Protein AF-A0A0S8GYH1-F1 (afdb_monomer_lite)

Radius of gyration: 11.45 Å; chains: 1; bounding box: 30×26×24 Å

pLDDT: mean 82.27, std 15.07, range [41.91, 94.19]

Secondary structure (DSSP, 8-state):
--EETTTT-EE--HHHHHHHHHHHHHHHHHSSPPPHHHHHHHH---HHHHHHH-TTHIIIIIHHHTTPPPPS---

Structure (mmCIF, N/CA/C/O backbone):
data_AF-A0A0S8GYH1-F1
#
_entry.id   AF-A0A0S8GYH1-F1
#
loop_
_atom_site.group_PDB
_atom_site.id
_atom_site.type_symbol
_atom_site.label_atom_id
_atom_site.label_alt_id
_a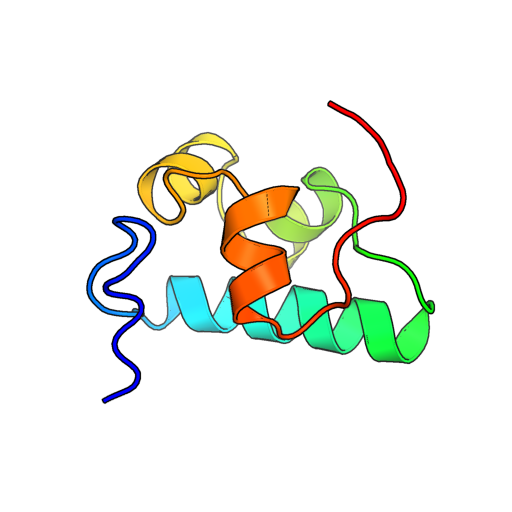tom_site.label_comp_id
_atom_site.label_asym_id
_atom_site.label_entity_id
_atom_site.label_seq_id
_atom_site.pdbx_PDB_ins_code
_atom_site.Cartn_x
_atom_site.Cartn_y
_atom_site.Cartn_z
_atom_site.occupancy
_atom_site.B_iso_or_equiv
_atom_site.auth_seq_id
_atom_site.auth_comp_id
_atom_site.auth_asym_id
_atom_site.auth_atom_id
_atom_site.pdbx_PDB_model_num
ATOM 1 N N . GLN A 1 1 ? -19.483 -9.231 -7.107 1.00 41.91 1 GLN A N 1
ATOM 2 C CA . GLN A 1 1 ? -18.750 -8.427 -6.10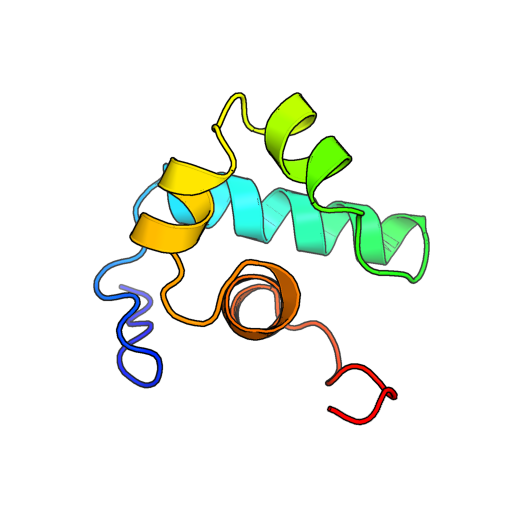5 1.00 41.91 1 GLN A CA 1
ATOM 3 C C . GLN A 1 1 ? -17.469 -9.176 -5.749 1.00 41.91 1 GLN A C 1
ATOM 5 O O . GLN A 1 1 ? -17.536 -10.385 -5.564 1.00 41.91 1 GLN A O 1
ATOM 10 N N . LEU A 1 2 ? -16.303 -8.517 -5.767 1.00 48.66 2 LEU A N 1
ATOM 11 C CA . LEU A 1 2 ? -15.016 -9.144 -5.432 1.00 48.66 2 LEU A CA 1
ATOM 12 C C . LEU A 1 2 ? -14.905 -9.227 -3.899 1.00 48.66 2 LEU A C 1
ATOM 14 O O . LEU A 1 2 ? -14.641 -8.222 -3.245 1.00 48.66 2 LEU A O 1
ATOM 18 N N . PHE A 1 3 ? -15.161 -10.398 -3.317 1.00 48.69 3 PHE A N 1
ATOM 19 C CA . PHE A 1 3 ? -15.114 -10.587 -1.865 1.00 48.69 3 PHE A CA 1
ATOM 20 C C . PHE A 1 3 ? -13.696 -10.959 -1.413 1.00 48.69 3 PHE A C 1
ATOM 22 O O . PHE A 1 3 ? -13.249 -12.089 -1.609 1.00 48.69 3 PHE A O 1
ATOM 29 N N . ALA A 1 4 ? -12.994 -10.027 -0.763 1.00 55.34 4 ALA A N 1
ATOM 30 C CA . ALA A 1 4 ? -11.730 -10.289 -0.071 1.00 55.34 4 ALA A CA 1
ATOM 31 C C . ALA A 1 4 ? -12.009 -10.883 1.324 1.00 55.34 4 ALA A C 1
ATOM 33 O O . ALA A 1 4 ? -11.707 -10.289 2.357 1.00 55.34 4 ALA A O 1
ATOM 34 N N . HIS A 1 5 ? -12.649 -12.054 1.360 1.00 54.38 5 HIS A N 1
ATOM 35 C CA . HIS A 1 5 ? -13.159 -12.646 2.603 1.00 54.38 5 HIS A CA 1
ATOM 36 C C . HIS A 1 5 ? -12.078 -13.355 3.442 1.00 54.38 5 HIS A C 1
ATOM 38 O O . HIS A 1 5 ? -12.277 -13.594 4.626 1.00 54.38 5 HIS A O 1
ATOM 44 N N . GLN A 1 6 ? -10.922 -13.681 2.854 1.00 57.69 6 GLN A N 1
ATOM 45 C CA . GLN A 1 6 ? -9.901 -14.502 3.520 1.00 57.69 6 GLN A CA 1
ATOM 46 C C . GLN A 1 6 ? -8.945 -13.717 4.434 1.00 57.69 6 GLN A C 1
ATOM 48 O O . GLN A 1 6 ? -8.295 -14.325 5.277 1.00 57.69 6 GLN A O 1
ATOM 53 N N . ASP A 1 7 ? -8.877 -12.388 4.306 1.00 61.72 7 ASP A N 1
ATOM 54 C CA . ASP A 1 7 ? -7.877 -11.556 5.000 1.00 61.72 7 ASP A CA 1
ATOM 55 C C . ASP A 1 7 ? -8.493 -10.549 5.998 1.00 61.72 7 ASP A C 1
ATOM 57 O O . ASP A 1 7 ? -7.795 -9.683 6.523 1.00 61.72 7 ASP A O 1
ATOM 61 N N . GLY A 1 8 ? -9.805 -10.635 6.252 1.00 64.50 8 GLY A N 1
ATOM 62 C CA . GLY A 1 8 ? -10.535 -9.698 7.120 1.00 64.50 8 GLY A CA 1
ATOM 63 C C . GLY A 1 8 ? -10.849 -8.337 6.481 1.00 64.50 8 GLY A C 1
ATOM 64 O O . GLY A 1 8 ? -11.412 -7.472 7.139 1.00 64.50 8 GLY A O 1
ATOM 65 N N . THR A 1 9 ? -10.514 -8.146 5.201 1.00 67.12 9 THR A N 1
ATOM 66 C CA . THR A 1 9 ? -10.701 -6.895 4.440 1.00 67.12 9 THR A CA 1
ATOM 67 C C . THR A 1 9 ? -12.170 -6.601 4.081 1.00 67.12 9 THR A C 1
ATOM 69 O O . THR A 1 9 ? -12.495 -5.485 3.699 1.00 67.12 9 THR A O 1
ATOM 72 N N . GLY A 1 10 ? -13.091 -7.556 4.248 1.00 73.88 10 GLY A N 1
ATOM 73 C CA . GLY A 1 10 ? -14.522 -7.322 4.023 1.00 73.88 10 GLY A CA 1
ATOM 74 C C . GLY A 1 10 ? -14.849 -6.948 2.570 1.00 73.88 10 GLY A C 1
ATOM 75 O O . GLY A 1 10 ? -14.306 -7.537 1.629 1.00 73.88 10 GLY A O 1
ATOM 76 N N . GLU A 1 11 ? -15.771 -5.999 2.377 1.00 80.12 11 GLU A N 1
ATOM 77 C CA . GLU A 1 11 ? -16.117 -5.480 1.049 1.00 80.12 11 GLU A CA 1
ATOM 78 C C . GLU A 1 11 ? -15.099 -4.442 0.554 1.00 80.12 11 GLU A C 1
ATOM 80 O O . GLU A 1 11 ? -14.810 -3.439 1.210 1.00 80.12 11 GLU A O 1
ATOM 85 N N . LEU A 1 12 ? -14.599 -4.653 -0.665 1.00 83.94 12 LEU A N 1
ATOM 86 C CA . LEU A 1 12 ? -13.727 -3.713 -1.365 1.00 83.94 12 LEU A CA 1
ATOM 87 C C . LEU A 1 12 ? -14.508 -2.456 -1.769 1.00 83.94 12 LEU A C 1
ATOM 89 O O . LEU A 1 12 ? -15.234 -2.444 -2.761 1.00 83.94 12 LEU A O 1
ATOM 93 N N . THR A 1 13 ? -14.317 -1.379 -1.012 1.00 89.62 13 THR A N 1
ATOM 94 C CA . THR A 1 13 ? -14.830 -0.044 -1.361 1.00 89.62 13 THR A CA 1
ATOM 95 C C . THR A 1 13 ? -13.981 0.633 -2.446 1.00 89.62 13 THR A C 1
ATOM 97 O O . THR A 1 13 ? -12.855 0.217 -2.723 1.00 89.62 13 THR A O 1
ATOM 100 N N . GLU A 1 14 ? -14.455 1.753 -3.002 1.00 89.81 14 GLU A N 1
ATOM 101 C CA . GLU A 1 14 ? -13.688 2.555 -3.974 1.00 89.81 14 GLU A CA 1
ATOM 102 C C . GLU A 1 14 ? -12.300 2.976 -3.467 1.00 89.81 14 GLU A C 1
ATOM 104 O O . GLU A 1 14 ? -11.340 3.018 -4.239 1.00 89.81 14 GLU A O 1
ATOM 109 N N . LYS A 1 15 ? -12.158 3.220 -2.157 1.00 90.81 15 LYS A N 1
ATOM 110 C CA . LYS A 1 15 ? -10.857 3.528 -1.543 1.00 90.81 15 LYS A CA 1
ATOM 111 C C . LYS A 1 15 ? -9.903 2.332 -1.591 1.00 90.81 15 LYS A C 1
ATOM 113 O O . LYS A 1 15 ? -8.725 2.512 -1.897 1.00 90.81 15 LYS A O 1
ATOM 118 N N . HIS A 1 16 ? -10.404 1.117 -1.354 1.00 90.75 16 HIS A N 1
ATOM 119 C CA . HIS A 1 16 ? -9.602 -0.101 -1.496 1.00 90.75 16 HIS A CA 1
ATOM 120 C C . HIS A 1 16 ? -9.141 -0.263 -2.941 1.00 90.75 16 HIS A C 1
ATOM 122 O O . HIS A 1 16 ? -7.959 -0.483 -3.199 1.00 90.75 16 HIS A O 1
ATOM 128 N N . LEU A 1 17 ? -10.065 -0.089 -3.890 1.00 91.06 17 LEU A N 1
ATOM 129 C CA . LEU A 1 17 ? -9.764 -0.210 -5.311 1.00 91.06 17 LEU A CA 1
ATOM 130 C C . LEU A 1 17 ? -8.760 0.849 -5.777 1.00 91.06 17 LEU A C 1
ATOM 132 O O . LEU A 1 17 ? -7.886 0.530 -6.575 1.00 91.06 17 LEU A O 1
ATOM 136 N N . ALA A 1 18 ? -8.825 2.082 -5.269 1.00 92.50 18 ALA A N 1
ATOM 137 C CA . ALA A 1 18 ? -7.835 3.117 -5.565 1.00 92.50 18 ALA A CA 1
ATOM 138 C C . ALA A 1 18 ? -6.414 2.699 -5.144 1.00 92.50 18 ALA A C 1
ATOM 140 O O . ALA A 1 18 ? -5.485 2.797 -5.946 1.00 92.50 18 ALA A O 1
ATOM 141 N N . VAL A 1 19 ? -6.257 2.166 -3.927 1.00 92.81 19 VAL A N 1
ATOM 142 C CA . VAL A 1 19 ? -4.969 1.655 -3.423 1.00 92.81 19 VAL A CA 1
ATOM 143 C C . VAL A 1 19 ? -4.473 0.480 -4.268 1.00 92.81 19 VAL A C 1
ATOM 145 O O . VAL A 1 19 ? -3.333 0.483 -4.725 1.00 92.81 19 VAL A O 1
ATOM 148 N N . VAL A 1 20 ? -5.336 -0.503 -4.519 1.00 92.12 20 VAL A N 1
ATOM 149 C CA . VAL A 1 20 ? -5.015 -1.716 -5.287 1.00 92.12 20 VAL A CA 1
ATOM 150 C C . VAL A 1 20 ? -4.608 -1.380 -6.725 1.00 92.12 20 VAL A C 1
ATOM 152 O O . VAL A 1 20 ? -3.587 -1.871 -7.208 1.00 92.12 20 VAL A O 1
ATOM 155 N N . ARG A 1 21 ? -5.368 -0.505 -7.399 1.00 92.81 21 ARG A N 1
ATOM 156 C CA . ARG A 1 21 ? -5.062 -0.031 -8.758 1.00 92.81 21 ARG A CA 1
ATOM 157 C C . ARG A 1 21 ? -3.718 0.683 -8.802 1.00 92.81 21 ARG A C 1
ATOM 159 O O . ARG A 1 21 ? -2.927 0.404 -9.695 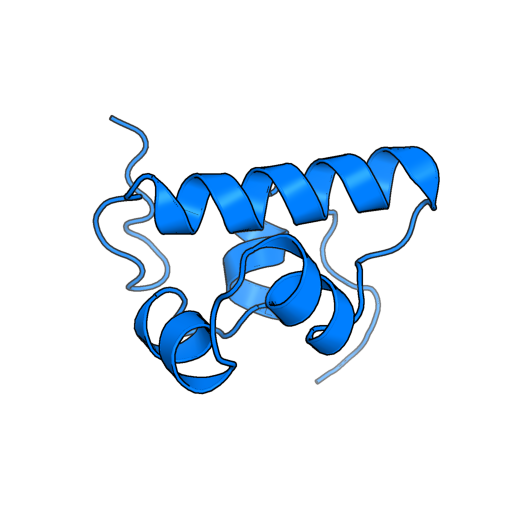1.00 92.81 21 ARG A O 1
ATOM 166 N N . TYR A 1 22 ? -3.442 1.550 -7.827 1.00 94.19 22 TYR A N 1
ATOM 167 C CA . TYR A 1 22 ? -2.164 2.248 -7.761 1.00 94.19 22 TYR A CA 1
ATOM 168 C C . TYR A 1 22 ? -0.985 1.290 -7.573 1.00 94.19 22 TYR A C 1
ATOM 170 O O . TYR A 1 22 ? -0.001 1.391 -8.299 1.00 94.19 22 TYR A O 1
ATOM 178 N N . ILE A 1 23 ? -1.091 0.336 -6.642 1.00 92.50 23 ILE A N 1
ATOM 179 C CA . ILE A 1 23 ? -0.042 -0.665 -6.406 1.00 92.50 23 ILE A CA 1
ATOM 180 C C . ILE A 1 23 ? 0.237 -1.462 -7.681 1.00 92.50 23 ILE A C 1
ATOM 182 O O . ILE A 1 23 ? 1.396 -1.624 -8.059 1.00 92.50 23 ILE A O 1
ATOM 186 N N . ARG A 1 24 ? -0.819 -1.923 -8.359 1.00 91.44 24 ARG A N 1
ATOM 187 C CA . ARG A 1 24 ? -0.695 -2.683 -9.605 1.00 91.44 24 ARG A CA 1
ATOM 188 C C . ARG A 1 24 ? -0.048 -1.857 -10.714 1.00 91.44 24 ARG A C 1
ATOM 190 O O . ARG A 1 24 ? 0.861 -2.350 -11.368 1.00 91.44 24 ARG A O 1
ATOM 197 N N . GLN A 1 25 ? -0.488 -0.615 -10.905 1.00 93.56 25 GLN A N 1
ATOM 198 C CA . GLN A 1 25 ? 0.069 0.277 -11.922 1.00 93.56 25 GLN A CA 1
ATOM 199 C C . GLN A 1 25 ? 1.550 0.567 -11.659 1.00 93.56 25 GLN A C 1
ATOM 201 O O . GLN A 1 25 ? 2.376 0.437 -12.555 1.00 93.56 25 GLN A O 1
ATOM 206 N N . TYR A 1 26 ? 1.896 0.883 -10.410 1.00 94.06 26 TYR A N 1
ATOM 207 C CA . TYR A 1 26 ? 3.276 1.142 -10.021 1.00 94.06 26 TYR A CA 1
ATOM 208 C C . TYR A 1 26 ? 4.170 -0.078 -10.261 1.00 94.06 26 TYR A C 1
ATOM 210 O O . TYR A 1 26 ? 5.284 0.072 -10.757 1.00 94.06 26 TYR A O 1
ATOM 218 N N . TRP A 1 27 ? 3.680 -1.281 -9.948 1.00 91.19 27 TRP A N 1
ATOM 219 C CA . TRP A 1 27 ? 4.412 -2.518 -10.210 1.00 91.19 27 TRP A CA 1
ATOM 220 C C . TRP A 1 27 ? 4.625 -2.756 -11.708 1.00 91.19 27 TRP A C 1
ATOM 222 O O . TRP A 1 27 ? 5.742 -3.052 -12.105 1.00 91.19 27 TRP A O 1
ATOM 232 N N . LEU A 1 28 ? 3.607 -2.547 -12.551 1.00 90.31 28 LEU A N 1
ATOM 233 C CA . LEU A 1 28 ? 3.748 -2.688 -14.009 1.00 90.31 28 LEU A CA 1
ATOM 234 C C . LEU A 1 28 ? 4.784 -1.724 -14.610 1.00 90.31 28 LEU A C 1
ATOM 236 O O . LEU A 1 28 ? 5.389 -2.037 -15.630 1.00 90.31 28 LEU A O 1
ATOM 240 N N . GLU A 1 29 ? 4.982 -0.561 -13.992 1.00 93.31 29 GLU A N 1
ATOM 241 C CA . GLU A 1 29 ? 5.932 0.458 -14.454 1.00 93.31 29 GLU A CA 1
ATOM 242 C C . GLU A 1 29 ? 7.348 0.288 -13.886 1.00 93.31 29 GLU A C 1
ATOM 244 O O . GLU A 1 29 ? 8.316 0.670 -14.538 1.00 93.31 29 GLU A O 1
ATOM 249 N N . ASN A 1 30 ? 7.480 -0.233 -12.662 1.00 91.00 30 ASN A N 1
ATOM 250 C CA . ASN A 1 30 ? 8.742 -0.221 -11.907 1.00 91.00 30 ASN A CA 1
ATOM 251 C C . ASN A 1 30 ? 9.256 -1.627 -11.550 1.00 91.00 30 ASN A C 1
ATOM 253 O O . ASN A 1 30 ? 10.314 -1.733 -10.937 1.00 91.00 30 ASN A O 1
ATOM 257 N N . ASP A 1 31 ? 8.490 -2.680 -11.851 1.00 87.69 31 ASP A N 1
ATOM 258 C CA . ASP A 1 31 ? 8.734 -4.085 -11.477 1.00 87.69 31 ASP A CA 1
ATOM 259 C C . ASP A 1 31 ? 8.942 -4.309 -9.962 1.00 87.69 31 ASP A C 1
ATOM 261 O O . ASP A 1 31 ? 9.524 -5.286 -9.497 1.00 87.69 31 ASP A O 1
ATOM 265 N N . MET A 1 32 ? 8.451 -3.370 -9.147 1.00 89.00 32 MET A N 1
ATOM 266 C CA . MET A 1 32 ? 8.576 -3.386 -7.691 1.00 89.00 32 MET A CA 1
ATOM 267 C C . MET A 1 32 ? 7.343 -2.768 -7.028 1.00 89.00 32 MET A C 1
ATOM 269 O O . MET A 1 32 ? 6.681 -1.907 -7.603 1.00 89.00 32 MET A O 1
ATOM 273 N N . ALA A 1 33 ? 7.026 -3.179 -5.799 1.00 88.00 33 ALA A N 1
ATOM 274 C CA . ALA A 1 33 ? 5.918 -2.587 -5.049 1.00 88.00 33 ALA A CA 1
ATOM 275 C C . ALA A 1 33 ? 6.238 -1.139 -4.611 1.00 88.00 33 ALA A C 1
ATOM 277 O O . ALA A 1 33 ? 7.384 -0.838 -4.257 1.00 88.00 33 ALA A O 1
ATOM 278 N N . PRO A 1 34 ? 5.250 -0.224 -4.581 1.00 91.44 34 PRO A N 1
ATOM 279 C CA . PRO A 1 34 ? 5.474 1.130 -4.093 1.00 91.44 34 PRO A CA 1
ATOM 280 C C . PRO A 1 34 ? 5.703 1.151 -2.580 1.00 91.44 34 PRO A C 1
ATOM 282 O O . PRO A 1 34 ? 5.098 0.401 -1.814 1.00 91.44 34 PRO A O 1
ATOM 285 N N . MET A 1 35 ? 6.509 2.110 -2.124 1.00 91.62 35 MET A N 1
ATOM 286 C CA . MET A 1 35 ? 6.587 2.443 -0.702 1.00 91.62 35 MET A CA 1
ATOM 287 C C . MET A 1 35 ? 5.233 2.940 -0.188 1.00 91.62 35 MET A C 1
ATOM 289 O O . MET A 1 35 ? 4.545 3.705 -0.866 1.00 91.62 35 MET A O 1
ATOM 293 N N . VAL A 1 36 ? 4.910 2.628 1.068 1.00 90.38 36 VAL A N 1
ATOM 294 C CA . VAL A 1 36 ? 3.649 3.050 1.701 1.00 90.38 36 VAL A CA 1
ATOM 295 C C . VAL A 1 36 ? 3.442 4.567 1.642 1.00 90.38 36 VAL A C 1
ATOM 297 O O . VAL A 1 36 ? 2.335 5.033 1.396 1.00 90.38 36 VAL A O 1
ATOM 300 N N . ARG A 1 37 ? 4.518 5.354 1.763 1.00 91.75 37 ARG A N 1
ATOM 301 C CA . ARG A 1 37 ? 4.465 6.816 1.606 1.00 91.75 37 ARG A CA 1
ATOM 302 C C . ARG A 1 37 ? 3.920 7.248 0.240 1.00 91.75 37 ARG A C 1
ATOM 304 O O . ARG A 1 37 ? 3.125 8.182 0.194 1.00 91.75 37 ARG A O 1
ATOM 311 N N . LYS A 1 38 ? 4.322 6.578 -0.847 1.00 93.25 38 LYS A N 1
ATOM 312 C CA . LYS A 1 38 ? 3.829 6.873 -2.201 1.00 93.25 38 LYS A CA 1
ATOM 313 C C . LYS A 1 38 ? 2.350 6.512 -2.343 1.00 93.25 38 LYS A C 1
ATOM 315 O O . LYS A 1 38 ? 1.603 7.278 -2.938 1.00 93.25 38 LYS A O 1
ATOM 320 N N . ILE A 1 39 ? 1.922 5.404 -1.730 1.00 92.75 39 ILE A N 1
ATOM 321 C CA . ILE A 1 39 ? 0.504 5.017 -1.679 1.00 92.75 39 ILE A CA 1
ATOM 322 C C . ILE A 1 39 ? -0.306 6.130 -1.011 1.00 92.75 39 ILE A C 1
ATOM 324 O O . ILE A 1 39 ? -1.223 6.656 -1.630 1.00 92.75 39 ILE A O 1
ATOM 328 N N . CYS A 1 40 ? 0.084 6.557 0.195 1.00 93.69 40 CYS A N 1
ATOM 329 C CA . CYS A 1 40 ? -0.599 7.636 0.912 1.00 93.69 40 CYS A CA 1
ATOM 330 C C . CYS A 1 40 ? -0.669 8.938 0.097 1.00 93.69 40 CYS A C 1
ATOM 332 O O . CYS A 1 40 ? -1.706 9.595 0.076 1.00 93.69 40 CYS A O 1
ATOM 334 N N . GLN A 1 41 ? 0.426 9.309 -0.578 1.00 94.00 41 GLN A N 1
ATOM 335 C CA . GLN A 1 41 ? 0.489 10.516 -1.408 1.00 94.00 41 GLN A CA 1
ATOM 336 C C . GLN A 1 41 ? -0.444 10.439 -2.618 1.00 94.00 41 GLN A C 1
ATOM 338 O O . GLN A 1 41 ? -1.146 11.407 -2.890 1.00 94.00 41 GLN A O 1
ATOM 343 N N . GLN A 1 42 ? -0.480 9.300 -3.313 1.00 94.06 42 GLN A N 1
ATOM 344 C CA . GLN A 1 42 ? -1.301 9.156 -4.510 1.00 94.06 42 GLN A CA 1
ATOM 345 C C . GLN A 1 42 ? -2.787 9.000 -4.187 1.00 94.06 42 GLN A C 1
ATOM 347 O O . GLN A 1 42 ? -3.635 9.524 -4.901 1.00 94.06 42 GLN A O 1
ATOM 352 N N . THR A 1 43 ? -3.124 8.266 -3.125 1.00 90.81 43 THR A N 1
ATOM 353 C CA . THR A 1 43 ? -4.526 8.004 -2.775 1.00 90.81 43 THR A CA 1
ATOM 354 C C . THR A 1 43 ? -5.118 9.061 -1.848 1.00 90.81 43 THR A C 1
ATOM 356 O O . THR A 1 43 ? -6.317 9.027 -1.588 1.00 90.81 43 THR A O 1
ATOM 359 N N . GLY A 1 44 ? -4.296 9.964 -1.301 1.00 94.19 44 GLY A N 1
ATOM 360 C CA . GLY A 1 44 ? -4.712 10.950 -0.299 1.00 94.19 44 GLY A CA 1
ATOM 361 C C . GLY A 1 44 ? -5.127 10.332 1.042 1.00 94.19 44 GLY A C 1
ATOM 362 O O . GLY A 1 44 ? -5.770 10.992 1.853 1.00 94.19 44 GLY A O 1
ATOM 363 N N . LEU A 1 45 ? -4.789 9.060 1.275 1.00 93.38 45 LEU A N 1
ATOM 364 C CA . LEU A 1 45 ? -5.173 8.325 2.480 1.00 93.38 45 LEU A CA 1
ATOM 365 C C . LEU A 1 45 ? -4.047 8.363 3.502 1.00 93.38 45 LEU A C 1
ATOM 367 O O . LEU A 1 45 ? -2.867 8.290 3.156 1.00 93.38 45 LEU A O 1
ATOM 371 N N . ARG A 1 46 ? -4.403 8.422 4.784 1.00 94.06 46 ARG A N 1
ATOM 372 C CA . ARG A 1 46 ? -3.413 8.302 5.855 1.00 94.06 46 ARG A CA 1
ATOM 373 C C . ARG A 1 46 ? -3.041 6.843 6.078 1.00 94.06 46 ARG A C 1
ATOM 375 O O . ARG A 1 46 ? -3.842 5.937 5.870 1.00 94.06 46 ARG A O 1
ATOM 382 N N . LEU A 1 47 ? -1.841 6.630 6.614 1.00 90.81 47 LEU A N 1
ATOM 383 C CA . LEU A 1 47 ? -1.341 5.298 6.955 1.00 90.81 47 LEU A CA 1
ATOM 384 C C . LEU A 1 47 ? -2.328 4.510 7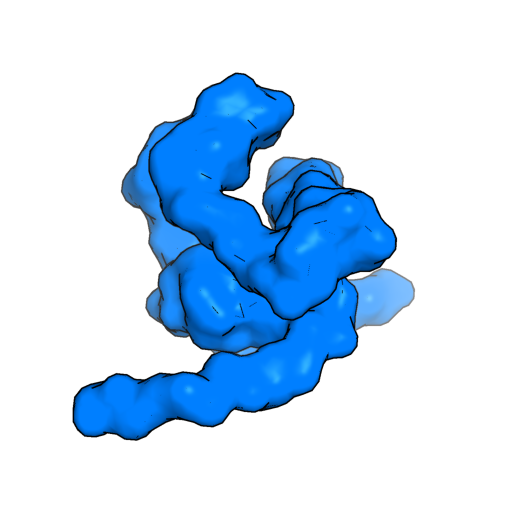.827 1.00 90.81 47 LEU A C 1
ATOM 386 O O . LEU A 1 47 ? -2.579 3.339 7.570 1.00 90.81 47 LEU A O 1
ATOM 390 N N . LYS A 1 48 ? -2.914 5.173 8.830 1.00 92.12 48 LYS A N 1
ATOM 391 C CA . LYS A 1 48 ? -3.904 4.567 9.724 1.00 92.12 48 LYS A CA 1
ATOM 392 C C . LYS A 1 48 ? -5.125 4.045 8.959 1.00 92.12 48 LYS A C 1
ATOM 394 O O . LYS A 1 48 ? -5.520 2.910 9.174 1.00 92.12 48 LYS A O 1
ATOM 399 N N . GLU A 1 49 ? -5.654 4.833 8.023 1.00 92.00 49 GLU A N 1
ATOM 400 C CA . GLU A 1 49 ? -6.806 4.441 7.197 1.00 92.00 49 GLU A CA 1
ATOM 401 C C . GLU A 1 49 ? -6.473 3.225 6.326 1.00 92.00 49 GLU A C 1
ATOM 403 O O . GLU A 1 49 ? -7.299 2.340 6.147 1.00 92.00 49 GLU A O 1
ATOM 408 N N . ILE A 1 50 ? 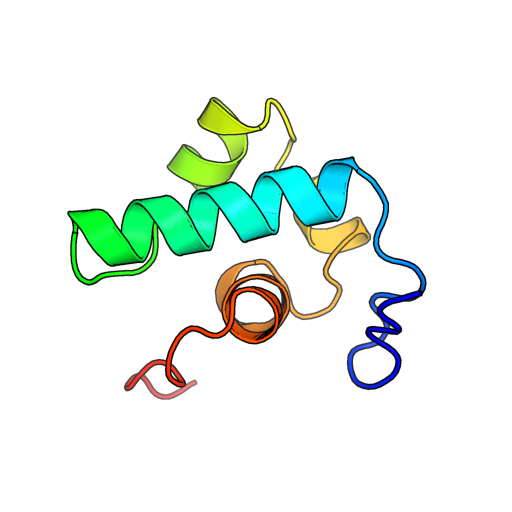-5.239 3.137 5.820 1.00 90.75 50 ILE A N 1
ATOM 409 C CA . ILE A 1 50 ? -4.784 1.974 5.051 1.00 90.75 50 ILE A CA 1
ATOM 410 C C . ILE A 1 50 ? -4.751 0.711 5.921 1.00 90.75 50 ILE A C 1
ATOM 412 O O . ILE A 1 50 ? -5.153 -0.341 5.441 1.00 90.75 50 ILE A O 1
ATOM 416 N N . TYR A 1 51 ? -4.317 0.790 7.182 1.00 89.75 51 TYR A N 1
ATOM 417 C CA . TYR A 1 51 ? -4.354 -0.360 8.099 1.00 89.75 51 TYR A CA 1
ATOM 418 C C . TYR A 1 51 ? -5.773 -0.738 8.542 1.00 89.75 51 TYR A C 1
ATOM 420 O O . TYR A 1 51 ? -6.054 -1.916 8.728 1.00 89.75 51 TYR A O 1
ATOM 428 N N . GLU A 1 52 ? -6.670 0.239 8.690 1.00 90.19 52 GLU A N 1
ATOM 429 C CA . GLU A 1 52 ? -8.088 -0.012 8.986 1.00 90.19 52 GLU A CA 1
ATOM 430 C C . GLU A 1 52 ? -8.786 -0.724 7.815 1.00 90.19 52 GLU A C 1
ATOM 432 O O . GLU A 1 52 ? -9.586 -1.630 8.026 1.00 90.19 52 GLU A O 1
ATOM 437 N N . MET A 1 53 ? -8.446 -0.347 6.579 1.00 88.44 53 MET A N 1
ATOM 438 C CA . MET A 1 53 ? -8.949 -0.972 5.352 1.00 88.44 53 MET A CA 1
ATOM 439 C C . MET A 1 53 ? -8.307 -2.336 5.068 1.00 88.44 53 MET A C 1
ATOM 441 O O . MET A 1 53 ? -8.979 -3.286 4.687 1.00 88.44 53 MET A O 1
ATOM 445 N N . PHE A 1 54 ? -6.992 -2.454 5.248 1.00 89.25 54 PHE A N 1
ATOM 446 C CA . PHE A 1 54 ? -6.235 -3.680 5.022 1.00 89.25 54 PHE A CA 1
ATOM 447 C C . PHE A 1 54 ? -5.655 -4.157 6.360 1.00 89.25 54 PHE A C 1
ATOM 449 O O . PHE A 1 54 ? -4.552 -3.732 6.711 1.00 89.25 54 PHE A O 1
ATOM 456 N N . PRO A 1 55 ? -6.328 -5.070 7.092 1.00 86.50 55 PRO A N 1
ATOM 457 C CA . PRO A 1 55 ? -5.873 -5.520 8.414 1.00 86.50 55 PRO A CA 1
ATOM 458 C C . PRO A 1 55 ? -4.487 -6.174 8.401 1.00 86.50 55 PRO A C 1
ATOM 460 O O . PRO A 1 55 ? -3.726 -6.072 9.358 1.00 86.50 55 PRO A O 1
ATOM 463 N N . LEU A 1 56 ? -4.120 -6.807 7.283 1.00 85.38 56 LEU A N 1
ATOM 464 C CA . LEU A 1 56 ? -2.780 -7.359 7.055 1.00 85.38 56 LEU A CA 1
ATOM 465 C C . LEU A 1 56 ? -1.746 -6.301 6.620 1.00 85.38 56 LEU A C 1
ATOM 467 O O . LEU A 1 56 ? -0.605 -6.632 6.304 1.00 85.38 56 LEU A O 1
ATOM 471 N N . GLY A 1 57 ? -2.137 -5.031 6.571 1.00 85.25 57 GLY A N 1
ATOM 472 C CA . GLY A 1 57 ? -1.335 -3.911 6.104 1.00 85.25 57 GLY A CA 1
ATOM 473 C C . GLY A 1 57 ? -1.214 -3.819 4.576 1.00 85.25 57 GLY A C 1
ATOM 474 O O . GLY A 1 57 ? -1.633 -4.716 3.838 1.00 85.25 57 GLY A O 1
ATOM 475 N N . PRO A 1 58 ? -0.604 -2.734 4.069 1.00 85.88 58 PRO A N 1
ATOM 476 C CA . PRO A 1 58 ? -0.456 -2.497 2.632 1.00 85.88 58 PRO A CA 1
ATOM 477 C C . PRO A 1 58 ? 0.419 -3.549 1.936 1.00 85.88 58 PRO A C 1
ATOM 479 O O . PRO A 1 58 ? 0.078 -4.011 0.852 1.00 85.88 58 PRO A O 1
ATOM 482 N N . ALA A 1 59 ? 1.519 -3.969 2.567 1.00 83.69 59 ALA A N 1
ATOM 483 C CA . ALA A 1 59 ? 2.484 -4.879 1.949 1.00 83.69 59 ALA A CA 1
ATOM 484 C C . ALA A 1 59 ? 1.955 -6.313 1.790 1.00 83.69 59 ALA A C 1
ATOM 486 O O . ALA A 1 59 ? 2.231 -6.958 0.785 1.00 83.69 59 ALA A O 1
ATOM 487 N N . LYS A 1 60 ? 1.190 -6.821 2.766 1.00 82.12 60 LYS A N 1
ATOM 488 C CA . LYS A 1 60 ? 0.656 -8.191 2.730 1.00 82.12 60 LYS A CA 1
ATOM 489 C C . LYS A 1 60 ? -0.791 -8.238 2.248 1.00 82.12 60 LYS A C 1
ATOM 491 O O . LYS A 1 60 ? -1.122 -9.113 1.461 1.00 82.12 60 LYS A O 1
ATOM 496 N N . GLY A 1 61 ? -1.641 -7.313 2.694 1.00 86.75 61 GLY A N 1
ATOM 497 C CA . GLY A 1 61 ? -3.045 -7.244 2.284 1.00 86.75 61 GLY A CA 1
ATOM 498 C C . GLY A 1 61 ? -3.211 -6.616 0.903 1.00 86.75 61 GLY A C 1
ATOM 499 O O . GLY A 1 61 ? -3.641 -7.279 -0.040 1.00 86.75 61 GLY A O 1
ATOM 500 N N . ALA A 1 62 ? -2.833 -5.343 0.757 1.00 86.75 62 ALA A N 1
ATOM 501 C CA . ALA A 1 62 ? -3.105 -4.606 -0.476 1.00 86.75 62 ALA A CA 1
ATOM 502 C C . ALA A 1 62 ? -2.316 -5.142 -1.687 1.00 86.75 62 ALA A C 1
ATOM 504 O O . ALA A 1 62 ? -2.900 -5.290 -2.759 1.00 86.75 62 ALA A O 1
ATOM 505 N N . CYS A 1 63 ? -1.037 -5.513 -1.530 1.00 88.38 63 CYS A N 1
ATOM 506 C CA . CYS A 1 63 ? -0.261 -6.123 -2.622 1.00 88.38 63 CYS A CA 1
ATOM 507 C C . CYS A 1 63 ? -0.815 -7.488 -3.059 1.00 88.38 63 CYS A C 1
ATOM 509 O O . CYS A 1 63 ? -0.867 -7.767 -4.256 1.00 88.38 63 CYS A O 1
ATOM 511 N N . LYS A 1 64 ? -1.289 -8.317 -2.116 1.00 85.25 64 LYS A N 1
ATOM 512 C CA . LYS A 1 64 ? -1.931 -9.603 -2.431 1.00 85.25 64 LYS A CA 1
ATOM 513 C C . LYS A 1 64 ? -3.203 -9.393 -3.251 1.00 85.25 64 LYS A C 1
ATOM 515 O O . LYS A 1 64 ? -3.382 -10.047 -4.273 1.00 85.25 64 LYS A O 1
ATOM 520 N N . ILE A 1 65 ? -4.051 -8.444 -2.849 1.00 86.62 65 ILE A N 1
ATOM 521 C CA . ILE A 1 65 ? -5.281 -8.102 -3.584 1.00 86.62 65 ILE A CA 1
ATOM 522 C C . ILE A 1 65 ? -4.955 -7.495 -4.960 1.00 86.62 65 ILE A C 1
ATOM 524 O O . ILE A 1 65 ? -5.668 -7.746 -5.928 1.00 86.62 65 ILE A O 1
ATOM 528 N N . ALA A 1 66 ? -3.854 -6.749 -5.081 1.00 87.44 66 ALA A N 1
ATOM 529 C CA . ALA A 1 66 ? -3.358 -6.220 -6.354 1.00 87.44 66 ALA A CA 1
ATOM 530 C C . ALA A 1 66 ? -2.777 -7.285 -7.303 1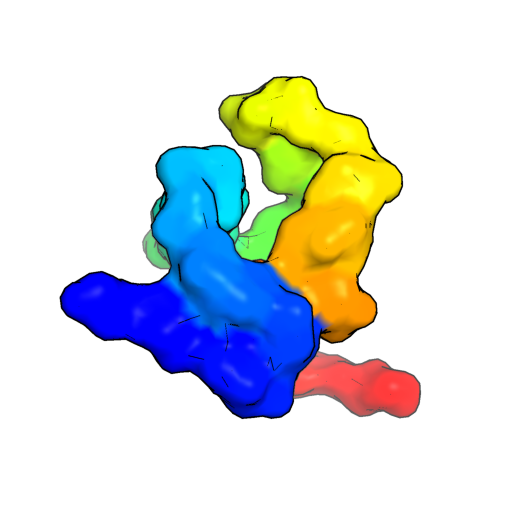.00 87.44 66 ALA A C 1
ATOM 532 O O . ALA A 1 66 ? -2.507 -6.981 -8.472 1.00 87.44 66 ALA A O 1
ATOM 533 N N . GLY A 1 67 ? -2.657 -8.535 -6.841 1.00 85.38 67 GLY A N 1
ATOM 534 C CA . GLY A 1 67 ? -2.148 -9.657 -7.624 1.00 85.38 67 GLY A CA 1
ATOM 535 C C . GLY A 1 67 ? -0.638 -9.605 -7.828 1.00 85.38 67 GLY A C 1
ATOM 536 O O . GLY A 1 67 ? -0.152 -10.144 -8.818 1.00 85.38 67 GLY A O 1
ATOM 537 N N . LEU A 1 68 ? 0.091 -8.928 -6.934 1.00 83.44 68 LEU A N 1
ATOM 538 C CA . LEU A 1 68 ? 1.549 -8.939 -6.958 1.00 83.44 68 LEU A CA 1
ATOM 539 C C . LEU A 1 68 ? 2.060 -10.316 -6.505 1.00 83.44 68 LEU A C 1
ATOM 541 O O . LEU A 1 68 ? 1.435 -10.944 -5.639 1.00 83.44 68 LEU A O 1
ATOM 545 N N . PRO A 1 69 ? 3.192 -10.786 -7.060 1.00 76.56 69 PRO A N 1
ATOM 546 C CA . PRO A 1 69 ? 3.844 -11.991 -6.569 1.00 76.56 69 PRO A CA 1
ATOM 547 C C . PRO A 1 69 ? 4.173 -11.829 -5.082 1.00 76.56 69 PRO A C 1
ATOM 549 O O . PRO A 1 69 ? 4.396 -10.719 -4.587 1.00 76.56 69 PRO A O 1
ATOM 552 N N . LYS A 1 70 ? 4.161 -12.946 -4.346 1.00 62.84 70 LYS A N 1
ATOM 553 C CA . LYS A 1 70 ? 4.526 -12.951 -2.927 1.00 62.84 70 LYS A CA 1
ATOM 554 C C . LYS A 1 70 ? 5.916 -12.307 -2.799 1.00 62.84 70 LYS A C 1
ATOM 556 O O . LYS A 1 70 ? 6.807 -12.734 -3.526 1.00 62.84 70 LYS A O 1
ATOM 561 N N . PRO A 1 71 ? 6.112 -11.303 -1.927 1.00 61.03 71 PRO A N 1
ATOM 562 C CA . PRO A 1 71 ? 7.425 -10.697 -1.773 1.00 61.03 71 PRO A CA 1
ATOM 563 C C . PRO A 1 71 ? 8.433 -11.773 -1.354 1.00 61.03 71 PRO A C 1
ATOM 565 O O . PRO A 1 71 ? 8.214 -12.471 -0.358 1.00 61.03 71 PRO A O 1
ATOM 568 N N . ASP A 1 72 ? 9.517 -11.903 -2.119 1.00 50.91 72 ASP A N 1
ATOM 569 C CA . ASP A 1 72 ? 10.712 -12.654 -1.737 1.00 50.91 72 ASP A CA 1
ATOM 570 C C . ASP A 1 72 ? 11.414 -11.884 -0.615 1.00 50.91 72 ASP A C 1
ATOM 572 O O . ASP A 1 72 ? 12.324 -11.087 -0.822 1.00 50.91 72 ASP A O 1
ATOM 576 N N . GLY A 1 73 ? 10.905 -12.032 0.599 1.00 44.66 73 GLY A N 1
ATOM 577 C CA . GLY A 1 73 ? 11.442 -11.356 1.766 1.00 44.66 73 GLY A CA 1
ATOM 578 C C . GLY A 1 73 ? 10.795 -11.916 3.014 1.00 44.66 73 GLY A C 1
ATOM 579 O O . GLY A 1 73 ? 9.601 -11.716 3.237 1.00 44.66 73 GLY A O 1
ATOM 580 N N . CYS A 1 74 ? 11.581 -12.669 3.781 1.00 42.66 74 CYS A N 1
ATOM 581 C CA . CYS A 1 74 ? 11.193 -13.213 5.073 1.00 42.66 74 CYS A CA 1
ATOM 582 C C . CYS A 1 74 ? 10.592 -12.131 5.982 1.00 42.66 74 CYS A C 1
ATOM 584 O O . CYS A 1 74 ? 11.036 -10.981 5.982 1.00 42.66 74 CYS A O 1
ATOM 586 N N . VAL A 1 75 ? 9.589 -12.548 6.759 1.00 47.84 75 VAL A N 1
ATOM 587 C CA . VAL A 1 75 ? 9.286 -11.942 8.062 1.00 47.84 75 VAL A CA 1
ATOM 588 C C . VAL A 1 75 ? 10.522 -11.931 8.952 1.00 47.84 75 VAL A C 1
ATOM 590 O O . VAL A 1 75 ? 11.330 -12.881 8.831 1.00 47.84 75 VAL A O 1
#

Sequence (75 aa):
QLFAHQDGTGELTEKHLAVVRYIRQYWLENDMAPMVRKICQQTGLRLKEIYEMFPLGPAKGACKIAGLPKPDGCV

Foldseek 3Di:
DDAPPPQPLGDQDPLLVLLLVVQLVCCVVPVDGDDPVVSCVRSVDDQVVQCVNGVVGCLPGSCVVSVHPNDPDDD